Protein AF-Q1GE97-F1 (afdb_monomer)

Sequence (115 aa):
MSAHSHGSYKSYAIGFVLSVILTVIPFWLVLGEVDIGVNTAIAVIFGLGAVQIIVHMHYFLHVTYGAEDGWQVMSLVFTGILLIIVLAGSIWVMAHLHENMMPAHEQIERVRNLP

Structure (mmCIF, N/CA/C/O backbone):
data_AF-Q1GE97-F1
#
_entry.id   AF-Q1GE97-F1
#
loop_
_atom_site.group_PDB
_atom_site.id
_atom_site.type_symbol
_atom_site.label_atom_id
_atom_site.label_alt_id
_atom_site.label_comp_id
_atom_site.label_asym_id
_atom_site.label_entity_id
_atom_site.label_seq_id
_atom_site.pdbx_PDB_ins_code
_atom_site.Cartn_x
_atom_site.Cartn_y
_atom_site.Cartn_z
_atom_site.occupancy
_atom_site.B_iso_or_equiv
_atom_site.auth_seq_id
_atom_site.auth_comp_id
_atom_site.auth_asym_id
_atom_site.auth_atom_id
_atom_site.pdbx_PDB_model_num
ATOM 1 N N . MET A 1 1 ? 14.278 -4.872 -43.682 1.00 42.25 1 MET A N 1
ATOM 2 C CA . MET A 1 1 ? 13.265 -5.242 -42.669 1.00 42.25 1 MET A CA 1
ATOM 3 C C . MET A 1 1 ? 13.914 -5.158 -41.299 1.00 42.25 1 MET A C 1
ATOM 5 O O . MET A 1 1 ? 14.698 -6.031 -40.961 1.00 42.25 1 MET A O 1
ATOM 9 N N . SER A 1 2 ? 13.641 -4.098 -40.545 1.00 39.62 2 SER A N 1
ATOM 10 C CA . SER A 1 2 ? 14.077 -3.944 -39.152 1.00 39.62 2 SER A CA 1
ATOM 11 C C . SER A 1 2 ? 12.896 -3.396 -38.353 1.00 39.62 2 SER A C 1
ATOM 13 O O . SER A 1 2 ? 12.543 -2.223 -38.444 1.00 39.62 2 SER A O 1
ATOM 15 N N . ALA A 1 3 ? 12.217 -4.292 -37.639 1.00 45.28 3 ALA A N 1
ATOM 16 C CA . ALA A 1 3 ? 11.042 -3.984 -36.835 1.00 45.28 3 ALA A CA 1
ATOM 17 C C . ALA A 1 3 ? 11.459 -3.329 -35.507 1.00 45.28 3 ALA A C 1
ATOM 19 O O . ALA A 1 3 ? 11.650 -4.008 -34.504 1.00 45.28 3 ALA A O 1
ATOM 20 N N . HIS A 1 4 ? 11.591 -2.002 -35.498 1.00 46.69 4 HIS A N 1
ATOM 21 C CA . HIS A 1 4 ? 11.590 -1.201 -34.273 1.00 46.69 4 HIS A CA 1
ATOM 22 C C . HIS A 1 4 ? 10.153 -0.753 -33.991 1.00 46.69 4 HIS A C 1
ATOM 24 O O . HIS A 1 4 ? 9.714 0.292 -34.461 1.00 46.69 4 HIS A O 1
ATOM 30 N N . SER A 1 5 ? 9.388 -1.570 -33.267 1.00 49.97 5 SER A N 1
ATOM 31 C CA . SER A 1 5 ? 8.039 -1.204 -32.834 1.00 49.97 5 SER A CA 1
ATOM 32 C C . SER A 1 5 ? 7.686 -1.863 -31.496 1.00 49.97 5 SER A C 1
ATOM 34 O O . SER A 1 5 ? 7.917 -3.052 -31.304 1.00 49.97 5 SER A O 1
ATOM 36 N N . HIS A 1 6 ? 7.075 -1.069 -30.609 1.00 46.84 6 HIS A N 1
ATOM 37 C CA . HIS A 1 6 ? 6.213 -1.485 -29.489 1.00 46.84 6 HIS A CA 1
ATOM 38 C C . HIS A 1 6 ? 6.845 -1.971 -28.169 1.00 46.84 6 HIS A C 1
ATOM 40 O O . HIS A 1 6 ? 6.538 -3.052 -27.672 1.00 46.84 6 HIS A O 1
ATOM 46 N N . GLY A 1 7 ? 7.585 -1.089 -27.489 1.00 54.00 7 GLY A N 1
ATOM 47 C CA . GLY A 1 7 ? 7.791 -1.193 -26.031 1.00 54.00 7 GLY A CA 1
ATOM 48 C C . GLY A 1 7 ? 6.551 -0.843 -25.184 1.00 54.00 7 GLY A C 1
ATOM 49 O O . GLY A 1 7 ? 6.487 -1.206 -24.017 1.00 54.00 7 GLY A O 1
ATOM 50 N N . SER A 1 8 ? 5.538 -0.189 -25.766 1.00 62.22 8 SER A N 1
ATOM 51 C CA . SER A 1 8 ? 4.356 0.303 -25.037 1.00 62.22 8 SER A CA 1
ATOM 52 C C . SER A 1 8 ? 3.289 -0.786 -24.835 1.00 62.22 8 SER A C 1
ATOM 54 O O . SER A 1 8 ? 3.033 -1.206 -23.710 1.00 62.22 8 SER A O 1
ATOM 56 N N . TYR A 1 9 ? 2.731 -1.349 -25.913 1.00 65.69 9 TYR A N 1
ATOM 57 C CA . TYR A 1 9 ? 1.612 -2.303 -25.821 1.00 65.69 9 TYR A CA 1
ATOM 58 C C . TYR A 1 9 ? 1.936 -3.581 -25.039 1.00 65.69 9 TYR A C 1
ATOM 60 O O . TYR A 1 9 ? 1.100 -4.071 -24.283 1.00 65.69 9 TYR A O 1
ATOM 68 N N . LYS A 1 10 ? 3.158 -4.111 -25.183 1.00 71.31 10 LYS A N 1
ATOM 69 C CA . LYS A 1 10 ? 3.586 -5.311 -24.453 1.00 71.31 10 LYS A CA 1
ATOM 70 C C . LYS A 1 10 ? 3.737 -5.038 -22.950 1.00 71.31 10 LYS A C 1
ATOM 72 O O . LYS A 1 10 ? 3.353 -5.886 -22.155 1.00 71.31 10 LYS A O 1
ATOM 77 N N . SER A 1 11 ? 4.240 -3.861 -22.568 1.00 73.31 11 SER A N 1
ATOM 78 C CA . SER A 1 11 ? 4.375 -3.449 -21.162 1.00 73.31 11 SER A CA 1
ATOM 79 C C . SER A 1 11 ? 3.008 -3.258 -20.497 1.00 73.31 11 SER A C 1
ATOM 81 O O . SER A 1 11 ? 2.750 -3.842 -19.446 1.00 73.31 11 SER A O 1
ATOM 83 N N . TYR A 1 12 ? 2.086 -2.548 -21.160 1.00 76.94 12 TYR A N 1
ATOM 84 C CA . TYR A 1 12 ? 0.709 -2.391 -20.677 1.00 76.94 12 TYR A CA 1
ATOM 85 C C . TYR A 1 12 ? -0.011 -3.738 -20.531 1.00 76.94 12 TYR A C 1
ATOM 87 O O . TYR A 1 12 ? -0.677 -3.968 -19.524 1.00 76.94 12 TYR A O 1
ATOM 95 N N . ALA A 1 13 ? 0.148 -4.655 -21.494 1.00 85.19 13 ALA A N 1
ATOM 96 C CA . ALA A 1 13 ? -0.446 -5.989 -21.416 1.00 85.19 13 ALA A CA 1
ATOM 97 C C . ALA A 1 13 ? 0.115 -6.811 -20.242 1.00 85.19 13 ALA A C 1
ATOM 99 O O . ALA A 1 13 ? -0.646 -7.471 -19.535 1.00 85.19 13 ALA A O 1
ATOM 100 N N . ILE A 1 14 ? 1.428 -6.744 -19.997 1.00 85.31 14 ILE A N 1
ATOM 101 C CA . ILE A 1 14 ? 2.070 -7.404 -18.850 1.00 85.31 14 ILE A CA 1
ATOM 102 C C . ILE A 1 14 ? 1.544 -6.823 -17.533 1.00 85.31 14 ILE A C 1
ATOM 104 O O . ILE A 1 14 ? 1.116 -7.582 -16.665 1.00 85.31 14 ILE A O 1
ATOM 108 N N . GLY A 1 15 ? 1.505 -5.495 -17.400 1.00 85.31 15 GLY A N 1
ATOM 109 C CA . GLY A 1 15 ? 0.974 -4.821 -16.215 1.00 85.31 15 GLY A CA 1
ATOM 110 C C . GLY A 1 15 ? -0.500 -5.124 -15.956 1.00 85.31 15 GLY A C 1
ATOM 111 O O . GLY A 1 15 ? -0.901 -5.327 -14.811 1.00 85.31 15 GLY A O 1
ATOM 112 N N . PHE A 1 16 ? -1.301 -5.222 -17.019 1.00 87.88 16 PHE A N 1
ATOM 113 C CA . PHE A 1 16 ? -2.701 -5.622 -16.933 1.00 87.88 16 PHE A CA 1
ATOM 114 C C . PHE A 1 16 ? -2.853 -7.045 -16.391 1.00 87.88 16 PHE A C 1
ATOM 116 O O . PHE A 1 16 ? -3.590 -7.252 -15.432 1.00 87.88 16 PHE A O 1
ATOM 123 N N . VAL A 1 17 ? -2.112 -8.013 -16.937 1.00 91.94 17 VAL A N 1
ATOM 124 C CA . VAL A 1 17 ? -2.165 -9.404 -16.461 1.00 91.94 17 VAL A CA 1
ATOM 125 C C . VAL A 1 17 ? -1.685 -9.514 -15.011 1.00 91.94 17 VAL A C 1
ATOM 127 O O . VAL A 1 17 ? -2.344 -10.169 -14.207 1.00 91.94 17 VAL A O 1
ATOM 130 N N . LEU A 1 18 ? -0.594 -8.834 -14.645 1.00 89.81 18 LEU A N 1
ATOM 131 C CA . LEU A 1 18 ? -0.102 -8.779 -13.263 1.00 89.81 18 LEU A CA 1
ATOM 132 C C . LEU A 1 18 ? -1.156 -8.219 -12.300 1.00 89.81 18 LEU A C 1
ATOM 134 O O . LEU A 1 18 ? -1.412 -8.831 -11.269 1.00 89.81 18 LEU A O 1
ATOM 138 N N . SER A 1 19 ? -1.799 -7.108 -12.664 1.00 91.56 19 SER A N 1
ATOM 139 C CA . SER A 1 19 ? -2.877 -6.482 -11.887 1.00 91.56 19 SER A CA 1
ATOM 140 C C . SER A 1 19 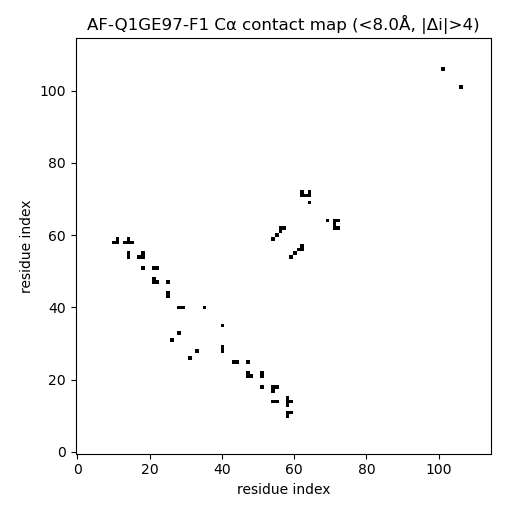? -4.080 -7.416 -11.696 1.00 91.56 19 SER A C 1
ATOM 142 O O . SER A 1 19 ? -4.644 -7.515 -10.605 1.00 91.56 19 SER A O 1
ATOM 144 N N . VAL A 1 20 ? -4.465 -8.146 -12.745 1.00 93.69 20 VAL A N 1
ATOM 145 C CA . VAL A 1 20 ? -5.564 -9.118 -12.677 1.00 93.69 20 VAL A CA 1
ATOM 146 C C . VAL A 1 20 ? -5.195 -10.279 -11.754 1.00 93.69 20 VAL A C 1
ATOM 148 O O . VAL A 1 20 ? -5.979 -10.646 -10.888 1.00 93.69 20 VAL A O 1
ATOM 151 N N . ILE A 1 21 ? -3.986 -10.827 -11.868 1.00 93.88 21 ILE A N 1
ATOM 152 C CA . ILE A 1 21 ? -3.538 -11.920 -10.992 1.00 93.88 21 ILE A CA 1
ATOM 153 C C . ILE A 1 21 ? -3.512 -11.462 -9.529 1.00 93.88 21 ILE A C 1
ATOM 155 O O . ILE A 1 21 ? -4.041 -12.154 -8.660 1.00 93.88 21 ILE A O 1
ATOM 159 N N . LEU A 1 22 ? -2.960 -10.276 -9.255 1.00 91.88 22 LEU A N 1
ATOM 160 C CA . LEU A 1 22 ? -2.874 -9.738 -7.897 1.00 91.88 22 LEU A CA 1
ATOM 161 C C . LEU A 1 22 ? -4.234 -9.441 -7.264 1.00 91.88 22 LEU A C 1
ATOM 163 O O . LEU A 1 22 ? -4.325 -9.430 -6.042 1.00 91.88 22 LEU A O 1
ATOM 167 N N . THR A 1 23 ? -5.278 -9.213 -8.063 1.00 93.31 23 THR A N 1
ATOM 168 C CA . THR A 1 23 ? -6.650 -9.004 -7.570 1.00 93.31 23 THR A CA 1
ATOM 169 C C . THR A 1 23 ? -7.433 -10.308 -7.446 1.00 93.31 23 THR A C 1
ATOM 171 O O . THR A 1 23 ? -8.203 -10.467 -6.503 1.00 93.31 23 THR A O 1
ATOM 174 N N . VAL A 1 24 ? -7.198 -11.285 -8.323 1.00 93.88 24 VAL A N 1
ATOM 175 C CA . VAL A 1 24 ? -7.846 -12.602 -8.239 1.00 93.88 24 VAL A CA 1
ATOM 176 C C . VAL A 1 24 ? -7.404 -13.369 -6.992 1.00 93.88 24 VAL A C 1
ATOM 178 O O . VAL A 1 24 ? -8.244 -13.996 -6.354 1.00 93.88 24 VAL A O 1
ATOM 181 N N . ILE A 1 25 ? -6.128 -13.289 -6.597 1.00 91.06 25 ILE A N 1
ATOM 182 C CA . ILE A 1 25 ? -5.611 -13.970 -5.395 1.00 91.06 25 ILE A CA 1
ATOM 183 C C . ILE A 1 25 ? -6.388 -13.589 -4.116 1.00 91.06 25 ILE A C 1
ATOM 185 O O . ILE A 1 25 ? -6.913 -14.497 -3.472 1.00 91.06 25 ILE A O 1
ATOM 189 N N . PRO A 1 26 ? -6.513 -12.305 -3.721 1.00 89.62 26 PRO A N 1
ATOM 190 C CA . PRO A 1 26 ? -7.241 -11.928 -2.511 1.00 89.62 26 PRO A CA 1
ATOM 191 C C . PRO A 1 26 ? -8.743 -12.215 -2.619 1.00 89.62 26 PRO A C 1
ATOM 193 O O . PRO A 1 26 ? -9.359 -12.574 -1.621 1.00 89.62 26 PRO A O 1
ATOM 196 N N . PHE A 1 27 ? -9.337 -12.123 -3.813 1.00 90.31 27 PHE A N 1
ATOM 197 C CA . PHE A 1 27 ? -10.743 -12.490 -4.013 1.00 90.31 27 PHE A CA 1
ATOM 198 C C . PHE A 1 27 ? -10.968 -13.985 -3.812 1.00 90.31 27 PHE A C 1
ATOM 200 O O . PHE A 1 27 ? -11.900 -14.373 -3.115 1.00 90.31 27 PHE A O 1
ATOM 207 N N . TRP A 1 28 ? -10.104 -14.825 -4.379 1.00 89.94 28 TRP A N 1
ATOM 208 C CA . TRP A 1 28 ? -10.169 -16.269 -4.185 1.00 89.94 28 TRP A CA 1
ATOM 209 C C . TRP A 1 28 ? -9.926 -16.654 -2.724 1.00 89.94 28 TRP A C 1
ATOM 211 O O . TRP A 1 28 ? -10.611 -17.528 -2.205 1.00 89.94 28 TRP A O 1
ATOM 221 N N . LEU A 1 29 ? -9.020 -15.953 -2.039 1.00 88.25 29 LEU A N 1
ATOM 222 C CA . LEU A 1 29 ? -8.736 -16.159 -0.621 1.00 88.25 29 LEU A CA 1
ATOM 223 C C . LEU A 1 29 ? -9.975 -15.955 0.267 1.00 88.25 29 LEU A C 1
ATOM 225 O O . LEU A 1 29 ? -10.195 -16.725 1.195 1.00 88.25 29 LEU A O 1
ATOM 229 N N . VAL A 1 30 ? -10.778 -14.926 -0.024 1.00 87.06 30 VAL A N 1
ATOM 230 C CA . VAL A 1 30 ? -11.975 -14.577 0.760 1.00 87.06 30 VAL A CA 1
ATOM 231 C C . VAL A 1 30 ? -13.205 -15.372 0.315 1.00 87.06 30 VAL A C 1
ATOM 233 O O . VAL A 1 30 ? -13.959 -15.846 1.156 1.00 87.06 30 VAL A O 1
ATOM 236 N N . LEU A 1 31 ? -13.420 -15.530 -0.994 1.00 85.56 31 LEU A N 1
ATOM 237 C CA . LEU A 1 31 ? -14.597 -16.216 -1.545 1.00 85.56 31 LEU A CA 1
ATOM 238 C C . LEU A 1 31 ? -14.480 -17.740 -1.510 1.00 85.56 31 LEU A C 1
ATOM 240 O O . LEU A 1 31 ? -15.494 -18.428 -1.505 1.00 85.56 31 LEU A O 1
ATOM 244 N N . GLY A 1 32 ? -13.259 -18.272 -1.516 1.00 83.00 32 GLY A N 1
ATOM 245 C CA . GLY A 1 32 ? -12.997 -19.703 -1.399 1.00 83.00 32 GLY A CA 1
ATOM 246 C C . GLY A 1 32 ? -13.122 -20.238 0.026 1.00 83.00 32 GLY A C 1
ATOM 247 O O . GLY A 1 32 ? -12.822 -21.410 0.224 1.00 83.00 32 GLY A O 1
ATOM 248 N N . GLU A 1 33 ? -13.506 -19.390 0.993 1.00 75.12 33 GLU A N 1
ATOM 249 C CA . GLU A 1 33 ? -13.592 -19.717 2.425 1.00 75.12 33 GLU A CA 1
ATOM 250 C C . GLU A 1 33 ? -12.349 -20.474 2.915 1.00 75.12 33 GLU A C 1
ATOM 252 O O . GLU A 1 33 ? -12.431 -21.458 3.650 1.00 75.12 33 GLU A O 1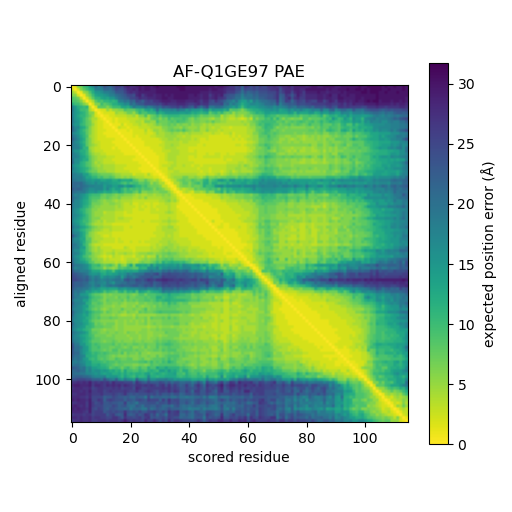
ATOM 257 N N . VAL A 1 34 ? -11.170 -20.040 2.453 1.00 76.00 34 VAL A N 1
ATOM 258 C CA . VAL A 1 34 ? -9.911 -20.688 2.813 1.00 76.00 34 VAL A CA 1
ATOM 259 C C . VAL A 1 34 ? -9.735 -20.548 4.320 1.00 76.00 34 VAL A C 1
ATOM 261 O O . VAL A 1 34 ? -9.744 -19.430 4.834 1.00 76.00 34 VAL A O 1
ATOM 264 N N . ASP A 1 35 ? -9.564 -21.677 5.014 1.00 76.56 35 ASP A N 1
ATOM 265 C CA . ASP A 1 35 ? -9.420 -21.746 6.474 1.00 76.56 35 ASP A CA 1
ATOM 266 C C . ASP A 1 35 ? -8.034 -21.255 6.921 1.00 76.56 35 ASP A C 1
ATOM 268 O O . ASP A 1 35 ? -7.165 -21.983 7.402 1.00 76.56 35 ASP A O 1
ATOM 272 N N . ILE A 1 36 ? -7.792 -19.979 6.662 1.00 78.50 36 ILE A N 1
ATOM 273 C CA . ILE A 1 36 ? -6.689 -19.205 7.191 1.00 78.50 36 ILE A CA 1
ATOM 274 C C . ILE A 1 36 ? -7.276 -18.221 8.192 1.00 78.50 36 ILE A C 1
ATOM 276 O O . ILE A 1 36 ? -8.278 -17.558 7.927 1.00 78.50 36 ILE A O 1
ATOM 280 N N . GLY A 1 37 ? -6.650 -18.116 9.364 1.00 85.44 37 GLY A N 1
ATOM 281 C CA . GLY A 1 37 ? -7.122 -17.212 10.409 1.00 85.44 37 GLY A CA 1
ATOM 282 C C . GLY A 1 37 ? -7.359 -15.796 9.871 1.00 85.44 37 GLY A C 1
ATOM 283 O O . GLY A 1 37 ? -6.571 -15.288 9.070 1.00 85.44 37 GLY A O 1
ATOM 284 N N . VAL A 1 38 ? -8.433 -15.148 10.334 1.00 86.12 38 VAL A N 1
ATOM 285 C CA . VAL A 1 38 ? -8.891 -13.830 9.849 1.00 86.12 38 VAL A CA 1
ATOM 286 C C . VAL A 1 38 ? -7.753 -12.803 9.814 1.00 86.12 38 VAL A C 1
ATOM 288 O O . VAL A 1 38 ? -7.588 -12.086 8.830 1.00 86.12 38 VAL A O 1
ATOM 291 N N . ASN A 1 39 ? -6.905 -12.777 10.843 1.00 87.75 39 ASN A N 1
ATOM 292 C CA . ASN A 1 39 ? -5.762 -11.866 10.912 1.00 87.75 39 ASN A CA 1
ATOM 293 C C . ASN A 1 39 ? -4.737 -12.119 9.796 1.00 87.75 39 ASN A C 1
ATOM 295 O O . ASN A 1 39 ? -4.184 -11.170 9.240 1.00 87.75 39 ASN A O 1
ATOM 299 N N . THR A 1 40 ? -4.494 -13.383 9.449 1.00 88.94 40 THR A N 1
ATOM 300 C CA . THR A 1 40 ? -3.595 -13.767 8.355 1.00 88.94 40 THR A CA 1
ATOM 301 C C . THR A 1 40 ? -4.194 -13.383 7.007 1.00 88.94 40 THR A C 1
ATOM 303 O O . THR A 1 40 ? -3.486 -12.813 6.180 1.00 88.94 40 THR A O 1
ATOM 306 N N . ALA A 1 41 ? -5.494 -13.617 6.801 1.00 89.19 41 ALA A N 1
ATOM 307 C CA . ALA A 1 41 ? -6.189 -13.201 5.584 1.00 89.19 41 ALA A CA 1
ATOM 308 C C . ALA A 1 41 ? -6.100 -11.681 5.382 1.00 89.19 41 ALA A C 1
ATOM 310 O O . ALA A 1 41 ? -5.701 -11.222 4.312 1.00 89.19 41 ALA A O 1
ATOM 311 N N . ILE A 1 42 ? -6.371 -10.900 6.434 1.00 90.69 42 ILE A N 1
ATOM 312 C CA . ILE A 1 42 ? -6.240 -9.438 6.418 1.00 90.69 42 ILE A CA 1
ATOM 313 C C . ILE A 1 42 ? -4.807 -9.032 6.050 1.00 90.69 42 ILE A C 1
ATOM 315 O O . ILE A 1 42 ? -4.619 -8.251 5.119 1.00 90.69 42 ILE A O 1
ATOM 319 N N . ALA A 1 43 ? -3.791 -9.584 6.718 1.00 92.19 43 ALA A N 1
ATOM 320 C CA . ALA A 1 43 ? -2.396 -9.238 6.444 1.00 92.19 43 ALA A CA 1
ATOM 321 C C . ALA A 1 43 ? -1.995 -9.515 4.984 1.00 92.19 43 ALA A C 1
ATOM 323 O O . ALA A 1 43 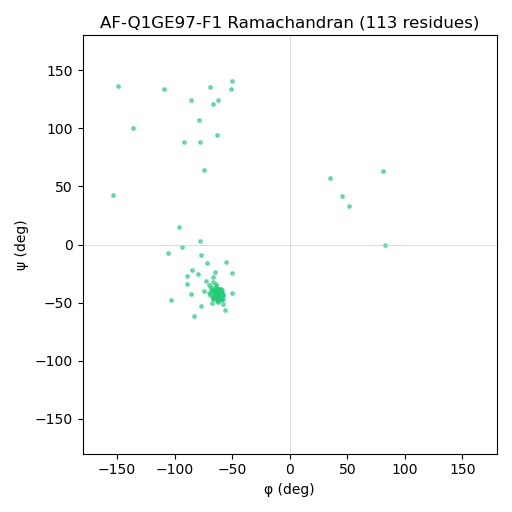? -1.346 -8.681 4.350 1.00 92.19 43 ALA A O 1
ATOM 324 N N . VAL A 1 44 ? -2.421 -10.654 4.428 1.00 91.69 44 VAL A N 1
ATOM 325 C CA . VAL A 1 44 ? -2.159 -11.020 3.029 1.00 91.69 44 VAL A CA 1
ATOM 326 C C . VAL A 1 44 ? -2.858 -10.061 2.066 1.00 91.69 44 VAL A C 1
ATOM 328 O O . VAL A 1 44 ? -2.225 -9.583 1.129 1.00 91.69 44 VAL A O 1
ATOM 331 N N . ILE A 1 45 ? -4.131 -9.732 2.302 1.00 93.31 45 ILE A N 1
ATOM 332 C CA . ILE A 1 45 ? -4.899 -8.818 1.442 1.00 93.31 45 ILE A CA 1
ATOM 333 C C . ILE A 1 45 ? -4.268 -7.422 1.433 1.00 93.31 45 ILE A C 1
ATOM 335 O O . ILE A 1 45 ? -4.057 -6.854 0.361 1.00 93.31 45 ILE A O 1
ATOM 339 N N . PHE A 1 46 ? -3.913 -6.884 2.603 1.00 92.81 46 PHE A N 1
ATOM 340 C CA . PHE A 1 46 ? -3.235 -5.589 2.701 1.00 92.81 46 PHE A CA 1
ATOM 341 C C . PHE A 1 46 ? -1.857 -5.611 2.027 1.00 92.81 46 PHE A C 1
ATOM 343 O O . PHE A 1 46 ? -1.511 -4.670 1.311 1.00 92.81 46 PHE A O 1
ATOM 350 N N . GLY A 1 47 ? -1.091 -6.694 2.193 1.00 94.25 47 GLY A N 1
ATOM 351 C CA . GLY A 1 47 ? 0.200 -6.873 1.529 1.00 94.25 47 GLY A CA 1
ATOM 352 C C . GLY A 1 47 ? 0.080 -6.910 0.003 1.00 94.25 47 GLY A C 1
ATOM 353 O O . GLY A 1 47 ? 0.787 -6.181 -0.691 1.00 94.25 47 GLY A O 1
ATOM 354 N N . LEU A 1 48 ? -0.857 -7.699 -0.532 1.00 94.75 48 LEU A N 1
ATOM 355 C CA . LEU A 1 48 ? -1.122 -7.768 -1.973 1.00 94.75 48 LEU A CA 1
ATOM 356 C C . LEU A 1 48 ? -1.630 -6.429 -2.520 1.00 94.75 48 LEU A C 1
ATOM 358 O O . LEU A 1 48 ? -1.201 -6.009 -3.593 1.00 94.75 48 LEU A O 1
ATOM 362 N N . GLY A 1 49 ? -2.469 -5.717 -1.764 1.00 93.38 49 GLY A N 1
ATOM 363 C CA . GLY A 1 49 ? -2.920 -4.367 -2.102 1.00 93.38 49 GLY A CA 1
ATOM 364 C C . GLY A 1 49 ? -1.773 -3.354 -2.184 1.00 93.38 49 GLY A C 1
ATOM 365 O O . GLY A 1 49 ? -1.729 -2.546 -3.110 1.00 93.38 49 GLY A O 1
ATOM 366 N N . ALA A 1 50 ? -0.796 -3.424 -1.277 1.00 91.75 50 ALA A N 1
ATOM 367 C CA . ALA A 1 50 ? 0.388 -2.567 -1.341 1.00 91.75 50 ALA A CA 1
ATOM 368 C C . ALA A 1 50 ? 1.221 -2.838 -2.607 1.00 91.75 50 ALA A C 1
ATOM 370 O O . ALA A 1 50 ? 1.614 -1.902 -3.306 1.00 91.75 50 ALA A O 1
ATOM 371 N N . VAL A 1 51 ? 1.438 -4.112 -2.955 1.00 93.25 51 VAL A N 1
ATOM 372 C CA . VAL A 1 51 ? 2.136 -4.484 -4.200 1.00 93.25 51 VAL A CA 1
ATOM 373 C C . VAL A 1 51 ? 1.338 -4.038 -5.432 1.00 93.25 51 VAL A C 1
ATOM 375 O O . VAL A 1 51 ? 1.926 -3.568 -6.405 1.00 93.25 51 VAL A O 1
ATOM 378 N N . GLN A 1 52 ? 0.006 -4.096 -5.378 1.00 94.19 52 GLN A N 1
ATOM 379 C CA . GLN A 1 52 ? -0.872 -3.658 -6.463 1.00 94.19 52 GLN A CA 1
ATOM 380 C C . GLN A 1 52 ? -0.690 -2.172 -6.792 1.00 94.19 52 GLN A C 1
ATOM 382 O O . GLN A 1 52 ? -0.634 -1.80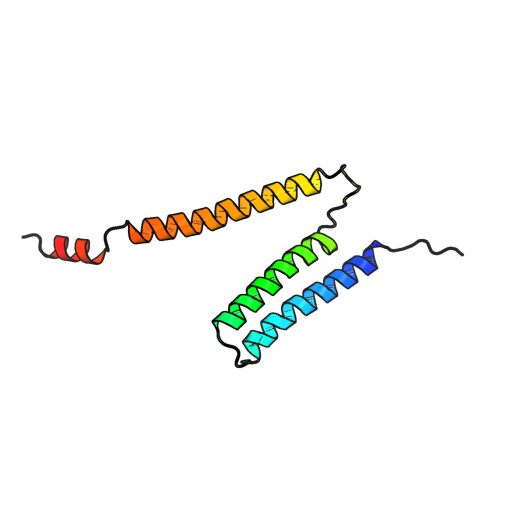6 -7.967 1.00 94.19 52 GLN A O 1
ATOM 387 N N . ILE A 1 53 ? -0.536 -1.317 -5.775 1.00 90.25 53 ILE A N 1
ATOM 388 C CA . ILE A 1 53 ? -0.257 0.115 -5.964 1.00 90.25 53 ILE A CA 1
ATOM 389 C C . ILE A 1 53 ? 1.050 0.308 -6.746 1.00 90.25 53 ILE A C 1
ATOM 391 O O . ILE A 1 53 ? 1.096 1.103 -7.686 1.00 90.25 53 ILE A O 1
ATOM 395 N N . ILE A 1 54 ? 2.091 -0.462 -6.415 1.00 87.75 54 ILE A N 1
ATOM 396 C CA . ILE A 1 54 ? 3.397 -0.392 -7.088 1.00 87.75 54 ILE A CA 1
ATOM 397 C C . ILE A 1 54 ? 3.281 -0.838 -8.551 1.00 87.75 54 ILE A C 1
ATOM 399 O O . ILE A 1 54 ? 3.780 -0.150 -9.444 1.00 87.75 54 ILE A O 1
ATOM 403 N N . VAL A 1 55 ? 2.590 -1.953 -8.817 1.00 89.06 55 VAL A N 1
ATOM 404 C CA . VAL A 1 55 ? 2.331 -2.440 -10.185 1.00 89.06 55 VAL A CA 1
ATOM 405 C C . VAL A 1 55 ? 1.598 -1.372 -10.997 1.00 89.06 55 VAL A C 1
ATOM 407 O O . VAL A 1 55 ? 1.970 -1.103 -12.140 1.00 89.06 55 VAL A O 1
ATOM 410 N N . HIS A 1 56 ? 0.598 -0.715 -10.406 1.00 88.56 56 HIS A N 1
ATOM 411 C CA . HIS A 1 56 ? -0.173 0.312 -11.096 1.00 88.56 56 HIS A CA 1
ATOM 412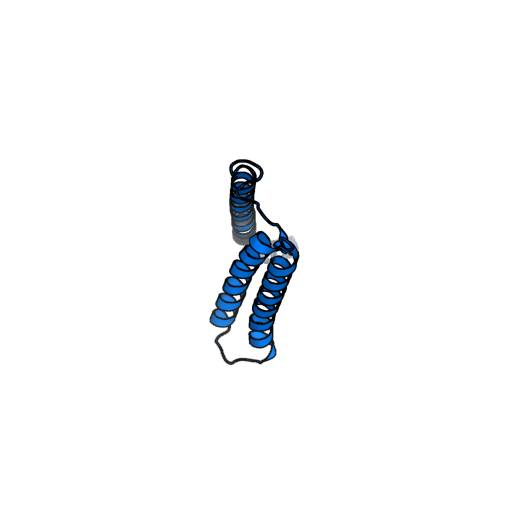 C C . HIS A 1 56 ? 0.666 1.557 -11.417 1.00 88.56 56 HIS A C 1
ATOM 414 O O . HIS A 1 56 ? 0.673 2.035 -12.553 1.00 88.56 56 HIS A O 1
ATOM 420 N N . MET A 1 57 ? 1.442 2.037 -10.442 1.00 83.75 57 MET A N 1
ATOM 421 C CA . MET A 1 57 ? 2.370 3.152 -10.636 1.00 83.75 57 MET A CA 1
ATOM 422 C C . MET A 1 57 ? 3.417 2.871 -11.720 1.00 83.75 57 MET A C 1
ATOM 424 O O . MET A 1 57 ? 3.743 3.766 -12.497 1.00 83.75 57 MET A O 1
ATOM 428 N N . HIS A 1 58 ? 3.942 1.647 -11.795 1.00 81.12 58 HIS A N 1
ATOM 429 C CA . HIS A 1 58 ? 4.985 1.311 -12.762 1.00 81.12 58 HIS A CA 1
ATOM 430 C C . HIS A 1 58 ? 4.434 1.121 -14.182 1.00 81.12 58 HIS A C 1
ATOM 432 O O . HIS A 1 58 ? 4.917 1.754 -15.119 1.00 81.12 58 HIS A O 1
ATOM 438 N N . TYR A 1 59 ? 3.415 0.270 -14.349 1.00 81.38 59 TYR A N 1
ATOM 439 C CA . TYR A 1 59 ? 2.950 -0.152 -15.675 1.00 81.38 59 TYR A CA 1
ATOM 440 C C . TYR A 1 59 ? 1.874 0.747 -16.290 1.00 81.38 59 TYR A C 1
ATOM 442 O O . TYR A 1 59 ? 1.757 0.788 -17.512 1.00 81.38 59 TYR A O 1
ATOM 450 N N . PHE A 1 60 ? 1.068 1.441 -15.480 1.00 80.00 60 PHE A N 1
ATOM 451 C CA . PHE A 1 60 ? -0.019 2.287 -15.988 1.00 80.00 60 PHE A CA 1
ATOM 452 C C . PHE A 1 60 ? 0.347 3.760 -15.939 1.00 80.00 60 PHE A C 1
ATOM 454 O O . PHE A 1 60 ? 0.191 4.456 -16.938 1.00 80.00 60 PHE A O 1
ATOM 461 N N . LEU A 1 61 ? 0.870 4.222 -14.800 1.00 77.19 61 LEU A N 1
ATOM 462 C CA . LEU A 1 61 ? 1.227 5.629 -14.638 1.00 77.19 61 LEU A CA 1
ATOM 463 C C . LEU A 1 61 ? 2.544 5.992 -15.343 1.00 77.19 61 LEU A C 1
ATOM 465 O O . LEU A 1 61 ? 2.843 7.177 -15.438 1.00 77.19 61 LEU A O 1
ATOM 469 N N . HIS A 1 62 ? 3.296 4.994 -15.844 1.00 70.94 62 HIS A N 1
ATOM 470 C CA . HIS A 1 62 ? 4.572 5.144 -16.556 1.00 70.94 62 HIS A CA 1
ATOM 471 C C . HIS A 1 62 ? 5.388 6.310 -15.996 1.00 70.94 62 HIS A C 1
ATOM 473 O O . HIS A 1 62 ? 5.716 7.252 -16.715 1.00 70.94 62 HIS A O 1
ATOM 479 N N . VAL A 1 63 ? 5.678 6.269 -14.693 1.00 66.19 63 VAL A N 1
ATOM 480 C CA . VAL A 1 63 ? 6.567 7.249 -14.065 1.00 66.19 63 VAL A CA 1
ATOM 481 C C . VAL A 1 63 ? 7.939 7.065 -14.705 1.00 66.19 63 VAL A C 1
ATOM 483 O O . VAL A 1 63 ? 8.705 6.161 -14.369 1.00 66.19 63 VAL A O 1
ATOM 486 N N . THR A 1 64 ? 8.203 7.855 -15.739 1.00 63.19 64 THR A N 1
ATOM 487 C CA . THR A 1 64 ? 9.393 7.733 -16.565 1.00 63.19 64 THR A CA 1
ATOM 488 C C . THR A 1 64 ? 10.545 8.372 -15.817 1.00 63.19 64 THR A C 1
ATOM 490 O O . THR A 1 64 ? 10.653 9.594 -15.764 1.00 63.19 64 THR A O 1
ATOM 493 N N . TYR A 1 65 ? 11.455 7.544 -15.307 1.00 55.75 65 TYR A N 1
ATOM 494 C CA . TYR A 1 65 ? 12.699 7.987 -14.667 1.00 55.75 65 TYR A CA 1
ATOM 495 C C . TYR A 1 65 ? 13.563 8.908 -15.555 1.00 55.75 65 TYR A C 1
ATOM 497 O O . TYR A 1 65 ? 14.464 9.560 -15.042 1.00 55.75 65 TYR A O 1
ATOM 505 N N . GLY A 1 66 ? 13.294 8.975 -16.866 1.00 54.12 66 GLY A N 1
ATOM 506 C CA . GLY A 1 66 ? 14.029 9.801 -17.827 1.00 54.12 66 GLY A CA 1
ATOM 507 C C . GLY A 1 66 ? 13.325 11.066 -18.338 1.00 54.12 66 GLY A C 1
ATOM 508 O O . GLY A 1 66 ? 13.972 11.816 -19.057 1.00 54.12 66 GLY A O 1
ATOM 509 N N . ALA A 1 67 ? 12.044 11.323 -18.033 1.00 54.94 67 ALA A N 1
ATOM 510 C CA . ALA A 1 67 ? 11.337 12.459 -18.655 1.00 54.94 67 ALA A CA 1
ATOM 511 C C . ALA A 1 67 ? 11.554 13.809 -17.948 1.00 54.94 67 ALA A C 1
ATOM 513 O O . ALA A 1 67 ? 11.400 14.841 -18.589 1.00 54.94 67 ALA A O 1
ATOM 514 N N . GLU A 1 68 ? 11.945 13.824 -16.669 1.00 56.41 68 GLU A N 1
ATOM 515 C CA . GLU A 1 68 ? 12.131 15.061 -15.885 1.00 56.41 68 GLU A CA 1
ATOM 516 C C . GLU A 1 68 ? 13.160 14.886 -14.747 1.00 56.41 68 GLU A C 1
ATOM 518 O O . GLU A 1 68 ? 12.907 15.288 -13.615 1.00 56.41 68 GLU A O 1
ATOM 523 N N . ASP A 1 69 ? 14.293 14.219 -14.997 1.00 63.34 69 ASP A N 1
ATOM 524 C CA . ASP A 1 69 ? 15.442 14.173 -14.060 1.00 63.34 69 ASP A CA 1
ATOM 525 C C . ASP A 1 69 ? 15.085 13.764 -12.603 1.00 63.34 69 ASP A C 1
ATOM 527 O O . ASP A 1 69 ? 15.643 14.247 -11.620 1.00 63.34 69 ASP A O 1
ATOM 531 N N . GLY A 1 70 ? 14.086 12.884 -12.442 1.00 70.12 70 GLY A N 1
ATOM 532 C CA . GLY A 1 70 ? 13.606 12.417 -11.135 1.00 70.12 70 GLY A CA 1
ATOM 533 C C . GLY A 1 70 ? 12.596 13.325 -10.414 1.00 70.12 70 GLY A C 1
ATOM 534 O O . GLY A 1 70 ? 12.099 12.932 -9.357 1.00 70.12 70 GLY A O 1
ATOM 535 N N . TRP A 1 71 ? 12.207 14.475 -10.974 1.00 74.31 71 TRP A N 1
ATOM 536 C CA . TRP A 1 71 ? 11.222 15.384 -10.366 1.00 74.31 71 TRP A CA 1
ATOM 537 C C . TRP A 1 71 ? 9.852 14.722 -10.153 1.00 74.31 71 TRP A C 1
ATOM 539 O O . TRP A 1 71 ? 9.244 14.853 -9.088 1.00 74.31 71 TRP A O 1
ATOM 549 N N . GLN A 1 72 ? 9.401 13.926 -11.126 1.00 80.69 72 GLN A N 1
ATOM 550 C CA . GLN A 1 72 ? 8.156 13.159 -11.033 1.00 80.69 72 GLN A CA 1
ATOM 551 C C . GLN A 1 72 ? 8.197 12.095 -9.920 1.00 80.69 72 GLN A C 1
ATOM 553 O O . GLN A 1 72 ? 7.192 11.823 -9.269 1.00 80.69 72 GLN A O 1
ATOM 558 N N . VAL A 1 73 ? 9.365 11.498 -9.666 1.00 81.81 73 VAL A N 1
ATOM 559 C CA . VAL A 1 73 ? 9.539 10.525 -8.577 1.00 81.81 73 VAL A CA 1
ATOM 560 C C . VAL A 1 73 ? 9.561 11.245 -7.229 1.00 81.81 73 VAL A C 1
ATOM 562 O O . VAL A 1 73 ? 8.952 10.772 -6.272 1.00 81.81 73 VAL A O 1
ATOM 565 N N . MET A 1 74 ? 10.209 12.412 -7.153 1.00 85.06 74 MET A N 1
ATOM 566 C CA . MET A 1 74 ? 10.257 13.224 -5.937 1.00 85.06 74 MET A CA 1
ATOM 567 C C . MET A 1 74 ? 8.862 13.696 -5.515 1.00 85.06 74 MET A C 1
ATOM 569 O O . MET A 1 74 ? 8.506 13.573 -4.342 1.00 85.06 74 MET A O 1
ATOM 573 N N . SER A 1 75 ? 8.053 14.186 -6.459 1.00 87.31 75 SER A N 1
ATOM 574 C CA . SER A 1 75 ? 6.675 14.598 -6.176 1.00 87.31 75 SER A CA 1
ATOM 575 C C . SER A 1 75 ? 5.816 13.419 -5.719 1.00 87.31 75 SER A C 1
ATOM 577 O O . SER A 1 75 ? 5.068 13.548 -4.755 1.00 87.31 75 SER A O 1
ATOM 579 N N . LEU A 1 76 ? 5.993 12.241 -6.320 1.00 86.12 76 LEU A N 1
ATOM 580 C CA . LEU A 1 76 ? 5.272 11.029 -5.941 1.00 86.12 76 LEU A CA 1
ATOM 581 C C . LEU A 1 76 ? 5.621 10.545 -4.528 1.00 86.12 76 LEU A C 1
ATOM 583 O O . LEU A 1 76 ? 4.725 10.209 -3.755 1.00 86.12 76 LEU A O 1
ATOM 587 N N . VAL A 1 77 ? 6.907 10.542 -4.167 1.00 87.69 77 VAL A N 1
ATOM 588 C CA . VAL A 1 77 ? 7.352 10.198 -2.807 1.00 87.69 77 VAL A CA 1
ATOM 589 C C . VAL A 1 77 ? 6.824 11.218 -1.801 1.00 87.69 77 VAL A C 1
ATOM 591 O O . VAL A 1 77 ? 6.314 10.829 -0.753 1.00 87.69 77 VAL A O 1
ATOM 594 N N . PHE A 1 78 ? 6.875 12.511 -2.128 1.00 92.56 78 PHE A N 1
ATOM 595 C CA . PHE A 1 78 ? 6.316 13.568 -1.287 1.00 92.56 78 PHE A CA 1
ATOM 596 C C . PHE A 1 78 ? 4.810 13.381 -1.056 1.00 92.56 78 PHE A C 1
ATOM 598 O O . PHE A 1 78 ? 4.354 13.400 0.089 1.00 92.56 78 PHE A O 1
ATOM 605 N N . THR A 1 79 ? 4.040 13.117 -2.114 1.00 90.94 79 THR A N 1
ATOM 606 C CA . THR A 1 79 ? 2.612 12.801 -2.006 1.00 90.94 79 THR A CA 1
ATOM 607 C C . THR A 1 79 ? 2.373 11.535 -1.184 1.00 90.94 79 THR A C 1
ATOM 609 O O . THR A 1 79 ? 1.469 11.523 -0.354 1.00 90.94 79 THR A O 1
ATOM 612 N N . GLY A 1 80 ? 3.192 10.493 -1.351 1.00 91.12 80 GLY A N 1
ATOM 613 C CA . GLY A 1 80 ? 3.105 9.265 -0.558 1.00 91.12 80 GLY A CA 1
ATOM 614 C C . GLY A 1 80 ? 3.326 9.506 0.937 1.00 91.12 80 GLY A C 1
ATOM 615 O O . GLY A 1 80 ? 2.549 9.024 1.760 1.00 91.12 80 GLY A O 1
ATOM 616 N N . ILE A 1 81 ? 4.331 10.310 1.297 1.00 94.69 81 ILE A N 1
ATOM 617 C CA . ILE A 1 81 ? 4.595 10.704 2.689 1.00 94.69 81 ILE A CA 1
ATOM 618 C C . ILE A 1 81 ? 3.413 11.495 3.254 1.00 94.69 81 ILE A C 1
ATOM 620 O O . ILE A 1 81 ? 2.930 11.174 4.340 1.00 94.69 81 ILE A O 1
ATOM 624 N N . LEU A 1 82 ? 2.913 12.495 2.519 1.00 96.12 82 LEU A N 1
ATOM 625 C CA . LEU A 1 82 ? 1.741 13.265 2.937 1.00 96.12 82 LEU A CA 1
ATOM 626 C C . LEU A 1 82 ? 0.523 12.368 3.157 1.00 96.12 82 LEU A C 1
ATOM 628 O O . LEU A 1 82 ? -0.168 12.515 4.160 1.00 96.12 82 LEU 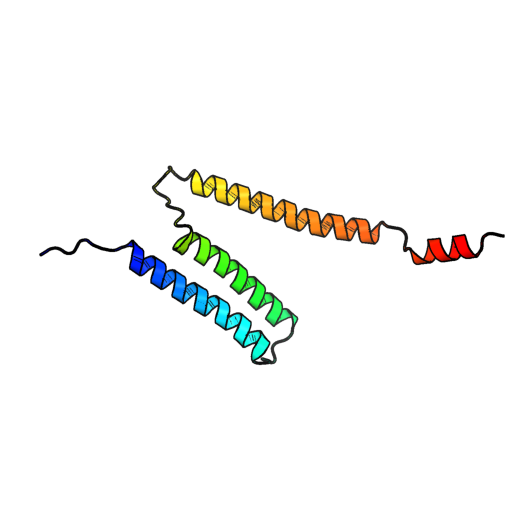A O 1
ATOM 632 N N . LEU A 1 83 ? 0.281 11.419 2.255 1.00 94.88 83 LEU A N 1
ATOM 633 C CA . LEU A 1 83 ? -0.829 10.479 2.355 1.00 94.88 83 LEU A CA 1
ATOM 634 C C . LEU A 1 83 ? -0.711 9.612 3.616 1.00 94.88 83 LEU A C 1
ATOM 636 O O . LEU A 1 83 ? -1.693 9.466 4.338 1.00 94.88 83 LEU A O 1
ATOM 640 N N . ILE A 1 84 ? 0.484 9.106 3.938 1.00 94.00 84 ILE A N 1
ATOM 641 C CA . ILE A 1 84 ? 0.724 8.342 5.174 1.00 94.00 84 ILE A CA 1
ATOM 642 C C . ILE A 1 84 ? 0.459 9.205 6.410 1.00 94.00 84 ILE A C 1
ATOM 644 O O . ILE A 1 84 ? -0.241 8.758 7.318 1.00 94.00 84 ILE A O 1
ATOM 648 N N . ILE A 1 85 ? 0.975 10.439 6.444 1.00 96.31 85 ILE A N 1
ATOM 649 C CA . ILE A 1 85 ? 0.776 11.360 7.574 1.00 96.31 85 ILE A CA 1
ATOM 650 C C . ILE A 1 85 ? -0.710 11.671 7.756 1.00 96.31 85 ILE A C 1
ATOM 652 O O . ILE A 1 85 ? -1.215 11.599 8.873 1.00 96.31 85 ILE A O 1
ATOM 656 N N . VAL A 1 86 ? -1.423 11.988 6.673 1.00 96.19 86 VAL A N 1
ATOM 657 C CA . VAL A 1 86 ? -2.851 12.319 6.726 1.00 96.19 86 VAL A CA 1
ATOM 658 C C . VAL A 1 86 ? 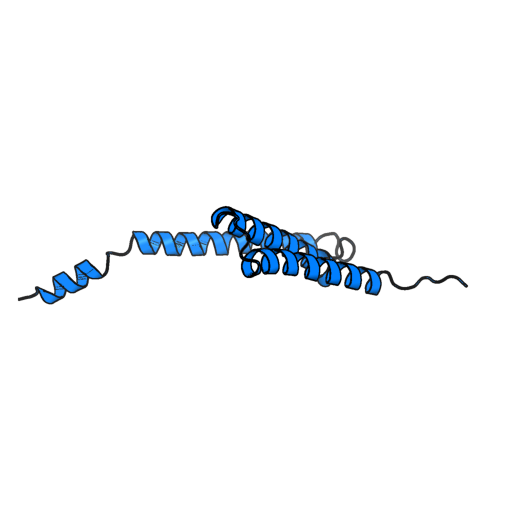-3.674 11.111 7.161 1.00 96.19 86 VAL A C 1
ATOM 660 O O . VAL A 1 86 ? -4.532 11.265 8.024 1.00 96.19 86 VAL A O 1
ATOM 663 N N . LEU A 1 87 ? -3.424 9.911 6.631 1.00 94.88 87 LEU A N 1
ATOM 664 C CA . LEU A 1 87 ? -4.172 8.712 7.025 1.00 94.88 87 LEU A CA 1
ATOM 665 C C . LEU A 1 87 ? -3.891 8.308 8.474 1.00 94.88 87 LEU A C 1
ATOM 667 O O . LEU A 1 87 ? -4.832 8.126 9.247 1.00 94.88 87 LEU A O 1
ATOM 671 N N . ALA A 1 88 ? -2.615 8.207 8.858 1.00 95.31 88 ALA A N 1
ATOM 672 C CA . ALA A 1 88 ? -2.231 7.855 10.221 1.00 95.31 88 ALA A CA 1
ATOM 673 C C . ALA A 1 88 ? -2.729 8.908 11.221 1.00 95.31 88 ALA A C 1
ATOM 675 O O . ALA A 1 88 ? -3.328 8.562 12.237 1.00 95.31 88 ALA A O 1
ATOM 676 N N . GLY A 1 89 ? -2.559 10.191 10.891 1.00 94.62 89 GLY A N 1
ATOM 677 C CA . GLY A 1 89 ? -3.057 11.311 11.680 1.00 94.62 89 GLY A CA 1
ATOM 678 C C . GLY A 1 89 ? -4.579 11.317 11.799 1.00 94.62 89 GLY A C 1
ATOM 679 O O . GLY A 1 89 ? -5.085 11.506 12.896 1.00 94.62 89 GLY A O 1
ATOM 680 N N . SER A 1 90 ? -5.324 11.041 10.725 1.00 94.44 90 SER A N 1
ATOM 681 C CA . SER A 1 90 ? -6.796 11.009 10.767 1.00 94.44 90 SER A CA 1
ATOM 682 C C . SER A 1 90 ? -7.311 9.887 11.663 1.00 94.44 90 SER A C 1
ATOM 684 O O . SER A 1 90 ? -8.185 10.118 12.496 1.00 94.44 90 SER A O 1
ATOM 686 N N . ILE A 1 91 ? -6.754 8.680 11.519 1.00 94.75 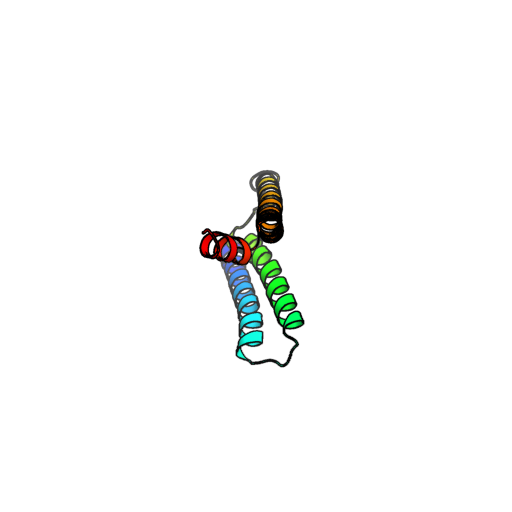91 ILE A N 1
ATOM 687 C CA . ILE A 1 91 ? -7.126 7.532 12.355 1.00 94.75 91 ILE A CA 1
ATOM 688 C C . ILE A 1 91 ? -6.782 7.819 13.821 1.00 94.75 91 ILE A C 1
ATOM 690 O O . ILE A 1 91 ? -7.621 7.612 14.695 1.00 94.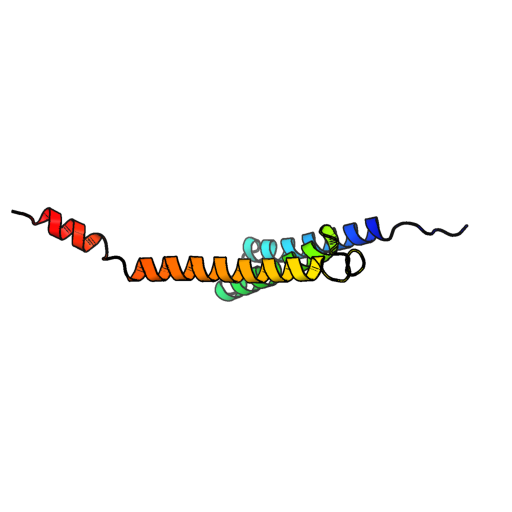75 91 ILE A O 1
ATOM 694 N N . TRP A 1 92 ? -5.583 8.347 14.087 1.00 93.75 92 TRP A N 1
ATOM 695 C CA . TRP A 1 92 ? -5.146 8.694 15.437 1.00 93.75 92 TRP A CA 1
ATOM 696 C C . TRP A 1 92 ? -6.016 9.783 16.072 1.00 93.75 92 TRP A C 1
ATOM 698 O O . TRP A 1 92 ? -6.466 9.610 17.200 1.00 93.75 92 TRP A O 1
ATOM 708 N N . VAL A 1 93 ? -6.308 10.872 15.352 1.00 93.56 93 VAL A N 1
ATOM 709 C CA . VAL A 1 93 ? -7.164 11.959 15.850 1.00 93.56 93 VAL A CA 1
ATOM 710 C C . VAL A 1 93 ? -8.562 11.437 16.170 1.00 93.56 93 VAL A C 1
ATOM 712 O O . VAL A 1 93 ? -9.085 11.745 17.237 1.00 93.56 93 VAL A O 1
ATOM 715 N N . MET A 1 94 ? -9.167 10.625 15.296 1.00 91.75 94 MET A N 1
ATOM 716 C CA . MET A 1 94 ? -10.495 10.059 15.556 1.00 91.75 94 MET A CA 1
ATOM 717 C C . MET A 1 94 ? -10.497 9.122 16.768 1.00 91.75 94 MET A C 1
ATOM 719 O O . MET A 1 94 ? -11.404 9.215 17.591 1.00 91.75 94 MET A O 1
ATOM 723 N N . ALA A 1 95 ? -9.483 8.264 16.911 1.00 89.56 95 ALA A N 1
ATOM 724 C CA . ALA A 1 95 ? -9.351 7.380 18.068 1.00 89.56 95 ALA A CA 1
ATOM 725 C C . ALA A 1 95 ? -9.149 8.175 19.370 1.00 89.56 95 ALA A C 1
ATOM 727 O O . ALA A 1 95 ? -9.840 7.941 20.357 1.00 89.56 95 ALA A O 1
ATOM 728 N N . HIS A 1 96 ? -8.273 9.179 19.346 1.00 90.69 96 HIS A N 1
ATOM 729 C CA . HIS A 1 96 ? -7.984 10.029 20.497 1.00 90.69 96 HIS A CA 1
ATOM 730 C C . HIS A 1 96 ? -9.192 10.869 20.928 1.00 90.69 96 HIS A C 1
ATOM 732 O O . HIS A 1 96 ? -9.451 11.029 22.118 1.00 90.69 96 HIS A O 1
ATOM 738 N N . LEU A 1 97 ? -9.951 11.406 19.969 1.00 88.31 97 LEU A N 1
ATOM 739 C CA . LEU A 1 97 ? -11.197 12.107 20.266 1.00 88.31 97 LEU A CA 1
ATOM 740 C C . LEU A 1 97 ? -12.254 11.145 20.809 1.00 88.31 97 LEU A C 1
ATOM 742 O O . LEU A 1 97 ? -12.930 11.499 21.764 1.00 88.31 97 LEU A O 1
ATOM 746 N N . HIS A 1 98 ? -12.376 9.931 20.266 1.00 85.12 98 HIS A N 1
ATOM 747 C CA . HIS A 1 98 ? -13.317 8.936 20.781 1.00 85.12 98 HIS A CA 1
ATOM 748 C C . HIS A 1 98 ? -13.046 8.583 22.251 1.00 85.12 98 HIS A C 1
ATOM 750 O O . HIS A 1 98 ? -13.982 8.513 23.041 1.00 85.12 98 HIS A O 1
ATOM 756 N N . GLU A 1 99 ? -11.776 8.423 22.628 1.00 83.69 99 GLU A N 1
ATOM 757 C CA . GLU A 1 99 ? -11.371 8.155 24.013 1.00 83.69 99 GLU A CA 1
ATOM 758 C C . GLU A 1 99 ? -11.571 9.362 24.944 1.00 83.69 99 GLU A C 1
ATOM 760 O O . GLU A 1 99 ? -11.920 9.191 26.110 1.00 83.69 99 GLU A O 1
ATOM 765 N N . ASN A 1 100 ? -11.377 10.587 24.443 1.00 85.50 100 ASN A N 1
ATOM 766 C CA . ASN A 1 100 ? -11.459 11.815 25.245 1.00 85.50 100 ASN A CA 1
ATOM 767 C C . ASN A 1 100 ? -12.833 12.496 25.236 1.00 85.50 100 ASN A C 1
ATOM 769 O O . ASN A 1 100 ? -13.029 13.520 25.896 1.00 85.50 100 ASN A O 1
ATOM 773 N N . MET A 1 101 ? -13.795 11.957 24.495 1.00 81.00 101 MET A N 1
ATOM 774 C CA . MET A 1 101 ? -15.179 12.404 24.540 1.00 81.00 101 MET A CA 1
ATOM 775 C C . MET A 1 101 ? -15.909 11.689 25.678 1.00 81.00 101 MET A C 1
ATOM 777 O O . MET A 1 101 ? -15.941 10.462 25.729 1.00 81.00 101 MET A O 1
ATOM 781 N N . MET A 1 102 ? -16.517 12.463 26.593 1.00 67.12 102 MET A N 1
ATOM 782 C CA . MET A 1 102 ? -17.353 11.909 27.665 1.00 67.12 102 MET A CA 1
ATOM 783 C C . MET A 1 102 ? -18.397 10.959 27.069 1.00 67.12 102 MET A C 1
ATOM 785 O O . MET A 1 102 ? -19.064 11.319 26.092 1.00 67.12 102 MET A O 1
ATOM 789 N N . PRO A 1 103 ? -18.578 9.766 27.650 1.00 71.00 103 PRO A N 1
ATOM 790 C CA . PRO A 1 103 ? -19.459 8.780 27.066 1.00 71.00 103 PRO A CA 1
ATOM 791 C C . PRO A 1 103 ? -20.894 9.311 27.139 1.00 71.00 103 PRO A C 1
ATOM 793 O O . PRO A 1 103 ? -21.408 9.590 28.223 1.00 71.00 103 PRO A O 1
ATOM 796 N N . ALA A 1 104 ? -21.543 9.447 25.977 1.00 65.50 104 ALA A N 1
ATOM 797 C CA . ALA A 1 104 ? -22.865 10.063 25.817 1.00 65.50 104 ALA A CA 1
ATOM 798 C C . ALA A 1 104 ? -23.932 9.516 26.790 1.00 65.50 104 ALA A C 1
ATOM 800 O O . ALA A 1 104 ? -24.877 10.225 27.138 1.00 65.50 104 ALA A O 1
ATOM 801 N N . HIS A 1 105 ? -23.752 8.283 27.283 1.00 63.28 105 HIS A N 1
ATOM 802 C CA . HIS A 1 105 ? -24.618 7.675 28.289 1.00 63.28 105 HIS A CA 1
ATOM 803 C C . HIS A 1 105 ? -24.683 8.461 29.614 1.00 63.28 105 HIS A C 1
ATOM 805 O O . HIS A 1 105 ? -25.777 8.633 30.143 1.00 63.28 105 HIS A O 1
ATOM 811 N N . GLU A 1 106 ? -23.583 9.044 30.107 1.00 65.88 106 GLU A N 1
ATOM 812 C CA . GLU A 1 106 ? -23.598 9.801 31.369 1.00 65.88 106 GLU A CA 1
ATOM 813 C C . GLU A 1 106 ? -24.306 11.153 31.233 1.00 65.88 106 GLU A C 1
ATOM 815 O O . GLU A 1 106 ? -24.907 11.645 32.191 1.00 65.88 106 GLU A O 1
ATOM 820 N N . GLN A 1 107 ? -24.244 11.780 30.053 1.00 67.06 107 GLN A N 1
ATOM 821 C CA . GLN A 1 107 ? -24.953 13.038 29.817 1.00 67.06 107 GLN A CA 1
ATOM 822 C C . GLN A 1 107 ? -26.468 12.825 29.764 1.00 67.06 107 GLN A C 1
ATOM 824 O O . GLN A 1 107 ? -27.210 13.607 30.355 1.00 67.06 107 GLN A O 1
ATOM 829 N N . ILE A 1 108 ? -26.933 11.754 29.113 1.00 69.06 108 ILE A N 1
ATOM 830 C CA . ILE A 1 108 ? -28.365 11.438 29.009 1.00 69.06 108 ILE A CA 1
ATOM 831 C C . ILE A 1 108 ? -28.953 11.099 30.388 1.00 69.06 108 ILE A C 1
ATOM 833 O O . ILE A 1 108 ? -30.049 11.556 30.713 1.00 69.06 108 ILE A O 1
ATOM 837 N N . GLU A 1 109 ? -28.226 10.357 31.231 1.00 70.94 109 GLU A N 1
ATOM 838 C CA . GLU A 1 109 ? -28.679 10.052 32.594 1.00 70.94 109 GLU A CA 1
ATOM 839 C C . GLU A 1 109 ? -28.717 11.280 33.508 1.00 70.94 109 GLU A C 1
ATOM 841 O O . GLU A 1 109 ? -29.688 11.446 34.248 1.00 70.94 109 GLU A O 1
ATOM 846 N N . ARG A 1 110 ? -27.727 12.183 33.426 1.00 71.25 110 ARG A N 1
ATOM 847 C CA . ARG A 1 110 ? -27.741 13.440 34.195 1.00 71.25 110 ARG A CA 1
ATOM 848 C C . ARG A 1 110 ? -28.905 14.352 33.817 1.00 71.25 110 ARG A C 1
ATOM 850 O O . ARG A 1 110 ? -29.532 14.900 34.714 1.00 71.25 110 ARG A O 1
ATOM 857 N N . VAL A 1 111 ? -29.206 14.513 32.525 1.00 71.00 111 VAL A N 1
ATOM 858 C CA . VAL A 1 111 ? -30.315 15.372 32.058 1.00 71.00 111 VAL A CA 1
ATOM 859 C C . VAL A 1 111 ? -31.676 14.790 32.450 1.00 71.00 111 VAL A C 1
ATOM 861 O O . VAL A 1 111 ? -32.578 15.537 32.816 1.00 71.00 111 VAL A O 1
ATOM 864 N N . ARG A 1 112 ? -31.820 13.459 32.429 1.00 76.75 112 ARG A N 1
ATOM 865 C CA . ARG A 1 112 ? -33.040 12.762 32.865 1.00 76.75 112 ARG A CA 1
ATOM 866 C C . ARG A 1 112 ? -33.309 12.888 34.372 1.00 76.75 112 ARG A C 1
ATOM 868 O O . ARG A 1 112 ? -34.467 12.830 34.765 1.00 76.75 112 ARG A O 1
ATOM 875 N N . ASN A 1 113 ? -32.266 13.053 35.189 1.00 78.56 113 ASN A N 1
ATOM 876 C CA . ASN A 1 113 ? -32.354 13.203 36.649 1.00 78.56 113 ASN A CA 1
ATOM 877 C C . ASN A 1 113 ? -32.333 14.669 37.132 1.00 78.56 113 ASN A C 1
ATOM 879 O O . ASN A 1 113 ? -32.112 14.917 38.319 1.00 78.56 113 ASN A O 1
ATOM 883 N N . LEU A 1 114 ? -32.547 15.645 36.243 1.00 74.56 114 LEU A N 1
ATOM 884 C CA . LEU A 1 114 ? -32.799 17.026 36.662 1.00 74.56 114 LEU A CA 1
ATOM 885 C C . LEU A 1 114 ? -34.185 17.110 37.343 1.00 74.56 114 LEU A C 1
ATOM 887 O O . LEU A 1 114 ? -35.120 16.488 36.836 1.00 74.56 114 LEU A O 1
ATOM 891 N N . PRO A 1 115 ? -34.306 17.808 38.492 1.00 73.12 115 PRO A N 1
ATOM 892 C CA . PRO A 1 115 ? -35.554 17.908 39.253 1.00 73.12 115 PRO A CA 1
ATOM 893 C C . PRO A 1 115 ? -36.659 18.672 38.517 1.00 73.12 115 PRO A C 1
ATOM 895 O O . PRO A 1 115 ? -36.330 19.574 37.711 1.00 73.12 115 PRO A O 1
#

Mean predicted aligned error: 10.97 Å

Secondary structure (DSSP, 8-state):
------HHHHHHHHHHHHHHHHHHHHHHHHHTT----HHHHHHHHHHHHHHHHHHHHHHTS---TTTSTTHHHHHHHHHHHHHHHHHHHHHHHHHHHHHHSPPHHHHHHHHHT--

Radius of gyration: 23.87 Å; Cα contacts (8 Å, |Δi|>4): 38; chains: 1; bounding box: 51×40×82 Å

pLDDT: mean 80.99, std 13.84, range [39.62, 96.31]

Foldseek 3Di:
DDDPDDPQPVLLVVLVVLLVVLVVVLVCVVVVPPPDPPVVSVVSNVVSVVVSVVSCCVRPVVQDCPPPVCPSVVVVVVVVVVVCCCVVVVVVVVVVCVVVDDDVVVVVVVVVPDD

Solvent-accessible surface area (backbone atoms only — not comparable to full-atom values): 6726 Å² total; per-residue (Å²): 141,79,89,87,77,68,79,58,65,59,44,42,52,51,37,49,52,52,52,50,52,56,50,48,52,51,48,47,50,62,74,62,65,52,96,56,58,68,70,56,49,51,52,50,42,55,52,43,50,55,52,47,52,53,50,43,45,54,43,70,63,54,72,55,71,78,80,54,84,43,51,71,56,51,51,50,52,51,51,50,53,50,49,50,51,51,53,54,48,50,53,49,51,52,52,54,47,60,73,72,46,80,63,66,67,62,56,56,54,55,64,71,68,57,133